Protein AF-A0A9X6JPX1-F1 (afdb_monomer)

Solvent-accessible surface area (backbone atoms only — not comparable to full-atom values): 6863 Å² total; per-residue (Å²): 144,74,78,73,69,67,65,66,74,71,73,67,73,90,76,79,80,81,81,69,87,52,91,77,53,51,39,72,88,44,69,83,50,50,74,68,54,49,52,54,50,49,47,52,43,47,73,71,68,50,55,69,70,59,50,25,34,42,57,63,46,58,64,70,61,49,57,63,57,61,75,50,50,74,67,56,52,51,59,70,72,47,52,72,66,57,53,49,53,52,50,51,54,50,52,52,51,51,51,52,53,52,56,57,70,72,52,82,83,129

Mean predicted aligned error: 13.76 Å

pLDDT: mean 78.87, std 15.59, range [47.25, 93.38]

Organism: Bacillus thuringiensis serovar kumamotoensis (NCBI:txid132267)

Radius of gyration: 27.1 Å; Cα contacts (8 Å, |Δi|>4): 46; chains: 1; bounding box: 45×57×83 Å

Secondary structure (DSSP, 8-state):
--SSHHHHTTS--S--------TTSPPGGGTT--HHHHHHHHHHHHHTT--HHHHHHHHT--HHHHHHHHT--HHHHHHHH--HHHHHHHHHHHHHHHHHHHHHHTS---

Structure (mmCIF, N/CA/C/O backbone):
data_AF-A0A9X6JPX1-F1
#
_entry.id   AF-A0A9X6JPX1-F1
#
loop_
_atom_site.group_PDB
_atom_site.id
_atom_site.type_symbol
_atom_site.label_atom_id
_atom_site.label_alt_id
_atom_site.label_comp_id
_atom_site.label_asym_id
_atom_site.label_entity_id
_atom_site.label_seq_id
_atom_site.pdbx_PDB_ins_code
_atom_site.Cartn_x
_atom_site.Cartn_y
_atom_site.Cartn_z
_atom_site.occupancy
_atom_site.B_iso_or_equiv
_atom_site.auth_seq_id
_atom_site.auth_comp_id
_atom_site.auth_asym_id
_atom_site.auth_atom_id
_atom_site.pdbx_PDB_model_num
ATOM 1 N N . MET A 1 1 ? 8.150 39.294 50.204 1.00 50.47 1 MET A N 1
ATOM 2 C CA . MET A 1 1 ? 8.209 38.159 49.251 1.00 50.47 1 MET A CA 1
ATOM 3 C C . MET A 1 1 ? 7.230 37.049 49.66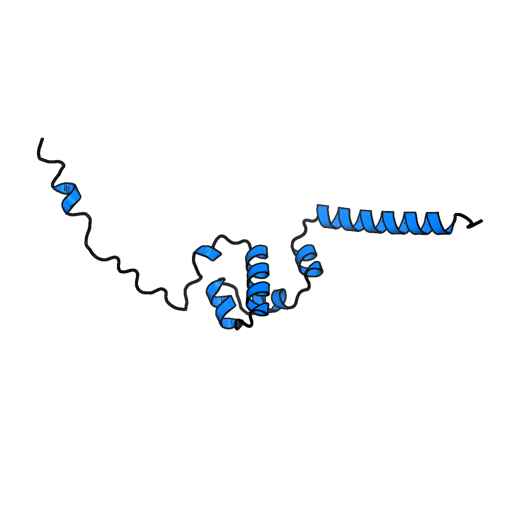5 1.00 50.47 1 MET A C 1
ATOM 5 O O . MET A 1 1 ? 7.665 36.007 50.132 1.00 50.47 1 MET A O 1
ATOM 9 N N . GLY A 1 2 ? 5.911 37.263 49.546 1.00 50.25 2 GLY A N 1
ATOM 10 C CA . GLY A 1 2 ? 4.900 36.300 50.037 1.00 50.25 2 GLY A CA 1
ATOM 11 C C . GLY A 1 2 ? 3.704 36.043 49.113 1.00 50.25 2 GLY A C 1
ATOM 12 O O . GLY A 1 2 ? 2.953 35.106 49.349 1.00 50.25 2 GLY A O 1
ATOM 13 N N . TYR A 1 3 ? 3.540 36.816 48.036 1.00 47.84 3 TYR A N 1
ATOM 14 C CA . TYR A 1 3 ? 2.301 36.809 47.246 1.00 47.84 3 TYR A CA 1
ATOM 15 C C . TYR A 1 3 ? 2.312 35.864 46.033 1.00 47.84 3 TYR A C 1
ATOM 17 O O . TYR A 1 3 ? 1.263 35.582 45.469 1.00 47.84 3 TYR A O 1
ATOM 25 N N . ILE A 1 4 ? 3.472 35.320 45.645 1.00 52.50 4 ILE A N 1
ATOM 26 C CA . ILE A 1 4 ? 3.585 34.476 44.439 1.00 52.50 4 ILE A CA 1
ATOM 27 C C . ILE A 1 4 ? 3.317 32.988 44.748 1.00 52.50 4 ILE A C 1
ATOM 29 O O . ILE A 1 4 ? 2.882 32.239 43.878 1.00 52.50 4 ILE A O 1
ATOM 33 N N . LYS A 1 5 ? 3.497 32.539 46.000 1.00 50.06 5 LYS A N 1
ATOM 34 C CA . LYS A 1 5 ? 3.346 31.113 46.358 1.00 50.06 5 LYS A CA 1
ATOM 35 C C . LYS A 1 5 ? 1.894 30.632 46.485 1.00 50.06 5 LYS A C 1
ATOM 37 O O . LYS A 1 5 ? 1.647 29.451 46.272 1.00 50.06 5 LYS A O 1
ATOM 42 N N . GLN A 1 6 ? 0.932 31.509 46.781 1.00 50.38 6 GLN A N 1
ATOM 43 C CA . GLN A 1 6 ? -0.472 31.103 46.965 1.00 50.38 6 GLN A CA 1
ATOM 44 C C . GLN A 1 6 ? -1.258 30.940 45.655 1.00 50.38 6 GLN A C 1
ATOM 46 O O . GLN A 1 6 ? -2.259 30.227 45.638 1.00 50.38 6 GLN A O 1
ATOM 51 N N . ALA A 1 7 ? -0.808 31.548 44.552 1.00 49.72 7 ALA A N 1
ATOM 52 C CA . ALA A 1 7 ? -1.509 31.461 43.269 1.00 49.72 7 ALA A CA 1
ATOM 53 C C . ALA A 1 7 ? -1.294 30.109 42.562 1.00 49.72 7 ALA A C 1
ATOM 55 O O . ALA A 1 7 ? -2.203 29.600 41.911 1.00 49.72 7 ALA A O 1
ATOM 56 N N . PHE A 1 8 ? -0.128 29.481 42.743 1.00 47.25 8 PHE A N 1
ATOM 57 C CA . PHE A 1 8 ? 0.184 28.200 42.097 1.00 47.25 8 PHE A CA 1
ATOM 58 C C . PHE A 1 8 ? -0.421 26.984 42.805 1.00 47.25 8 PHE A C 1
ATOM 60 O O . PHE A 1 8 ? -0.591 25.938 42.187 1.00 47.25 8 PHE A O 1
ATOM 67 N N . GLN A 1 9 ? -0.811 27.115 44.074 1.00 49.72 9 GLN A N 1
ATOM 68 C CA . GLN A 1 9 ? -1.372 26.003 44.847 1.00 49.72 9 GLN A CA 1
ATOM 69 C C . GLN A 1 9 ? -2.861 25.735 44.560 1.00 49.72 9 GLN A C 1
ATOM 71 O O . GLN A 1 9 ? -3.381 24.707 44.981 1.00 49.72 9 GLN A O 1
ATOM 76 N N . ARG A 1 10 ? -3.549 26.626 43.827 1.00 50.19 10 ARG A N 1
ATOM 77 C CA . ARG A 1 10 ? -4.970 26.474 43.450 1.00 50.19 10 ARG A CA 1
ATOM 78 C C . ARG A 1 10 ? -5.205 26.015 42.005 1.00 50.19 10 ARG A C 1
ATOM 80 O O . ARG A 1 10 ? -6.355 25.812 41.635 1.00 50.19 10 ARG A O 1
ATOM 87 N N . LEU A 1 11 ? -4.153 25.833 41.199 1.00 54.53 11 LEU A N 1
ATOM 88 C CA . LEU A 1 11 ? -4.270 25.513 39.764 1.00 54.53 11 LEU A CA 1
ATOM 89 C C . LEU A 1 11 ? -4.093 24.035 39.399 1.00 54.53 11 LEU A C 1
ATOM 91 O O . LEU A 1 11 ? -4.078 23.704 38.217 1.00 54.53 11 LEU A O 1
ATOM 95 N N . LEU A 1 12 ? -4.020 23.131 40.371 1.00 59.88 12 LEU A N 1
ATOM 96 C CA . LEU A 1 12 ? -4.133 21.703 40.082 1.00 59.88 12 LEU A CA 1
ATOM 97 C C . LEU A 1 12 ? -5.326 21.128 40.838 1.00 59.88 12 LEU A C 1
ATOM 99 O O . LEU A 1 12 ? -5.158 20.562 41.920 1.00 59.88 12 LEU A O 1
ATOM 103 N N . PRO A 1 13 ? -6.544 21.243 40.277 1.00 49.34 13 PRO A N 1
ATOM 104 C CA . PRO A 1 13 ? -7.565 20.286 40.622 1.00 49.34 13 PRO A CA 1
ATOM 105 C C . PRO A 1 13 ? -7.041 18.915 40.188 1.00 49.34 13 PRO A C 1
ATOM 107 O O . PRO A 1 13 ? -6.871 18.627 39.003 1.00 49.34 13 PRO A O 1
ATOM 110 N N . ASN A 1 14 ? -6.780 18.066 41.180 1.00 53.62 14 ASN A N 1
ATOM 111 C CA . ASN A 1 14 ? -7.012 16.634 41.065 1.00 53.62 14 ASN A CA 1
ATOM 112 C C . ASN A 1 14 ? -8.233 16.414 40.168 1.00 53.62 14 ASN A C 1
ATOM 114 O O . ASN A 1 14 ? -9.302 16.881 40.533 1.00 53.62 14 ASN A O 1
ATOM 118 N N . LEU A 1 15 ? -8.047 15.749 39.028 1.00 50.81 15 LEU A N 1
ATOM 119 C CA . LEU A 1 15 ? -9.045 15.122 38.147 1.00 50.81 15 LEU A CA 1
ATOM 120 C C . LEU A 1 15 ? -8.668 15.372 36.689 1.00 50.81 15 LEU A C 1
ATOM 122 O O . LEU A 1 15 ? -9.358 16.057 35.947 1.00 50.81 15 LEU A O 1
ATOM 126 N N . ILE A 1 16 ? -7.631 14.685 36.227 1.00 51.06 16 ILE A N 1
ATOM 127 C CA . ILE A 1 16 ? -7.771 14.076 34.910 1.00 51.06 16 ILE A CA 1
ATOM 128 C C . ILE A 1 16 ? -7.397 12.603 35.045 1.00 51.06 16 ILE A C 1
ATOM 130 O O . ILE A 1 16 ? -6.344 12.148 34.612 1.00 51.06 16 ILE A O 1
ATOM 134 N N . LYS A 1 17 ? -8.290 11.826 35.672 1.00 48.25 17 LYS A N 1
ATOM 135 C CA . LYS A 1 17 ? -8.393 10.411 35.316 1.00 48.25 17 LYS A CA 1
ATOM 136 C C . LYS A 1 17 ? -8.907 10.384 33.876 1.00 48.25 17 LYS A C 1
ATOM 138 O O . LYS A 1 17 ? -10.113 10.368 33.656 1.00 48.25 17 LYS A O 1
ATOM 143 N N . VAL A 1 18 ? -8.004 10.405 32.891 1.00 49.19 18 VAL A N 1
ATOM 144 C CA . VAL A 1 18 ? -8.334 10.035 31.502 1.00 49.19 18 VAL A CA 1
ATOM 145 C C . VAL A 1 18 ? -8.505 8.515 31.459 1.00 49.19 18 VAL A C 1
ATOM 147 O O . VAL A 1 18 ? -7.753 7.789 30.821 1.00 49.19 18 VAL A O 1
ATOM 150 N N . SER A 1 19 ? -9.461 7.990 32.213 1.00 55.34 19 SER A N 1
ATOM 151 C CA . SER A 1 19 ? -9.882 6.606 32.092 1.00 55.34 19 SER A CA 1
ATOM 152 C C . SER A 1 19 ? -11.101 6.599 31.200 1.00 55.34 19 SER A C 1
ATOM 154 O O . SER A 1 19 ? -12.185 6.548 31.741 1.00 55.34 19 SER A O 1
ATOM 156 N N . HIS A 1 20 ? -10.917 6.712 29.884 1.00 52.91 20 HIS A N 1
ATOM 157 C CA . HIS A 1 20 ? -11.803 6.158 28.852 1.00 52.91 20 HIS A CA 1
ATOM 158 C C . HIS A 1 20 ? -11.060 6.234 27.510 1.00 52.91 20 HIS A C 1
ATOM 160 O O . HIS A 1 20 ? -11.368 7.060 26.653 1.00 52.91 20 HIS A O 1
ATOM 166 N N . LEU A 1 21 ? -10.084 5.341 27.304 1.00 52.91 21 LEU A N 1
ATOM 167 C CA . LEU A 1 21 ? -9.747 4.884 25.952 1.00 52.91 21 LEU A CA 1
ATOM 168 C C . LEU A 1 21 ? -10.973 4.118 25.447 1.00 52.91 21 LEU A C 1
ATOM 170 O O . LEU A 1 21 ? -11.057 2.899 25.546 1.00 52.91 21 LEU A O 1
ATOM 174 N N . SER A 1 22 ? -11.992 4.867 25.030 1.00 53.09 22 SER A N 1
ATOM 175 C CA . SER A 1 22 ? -13.178 4.307 24.401 1.00 53.09 22 SER A CA 1
ATOM 176 C C . SER A 1 22 ? -12.721 3.475 23.204 1.00 53.09 22 SER A C 1
ATOM 178 O O . SER A 1 22 ? -11.917 3.933 22.393 1.00 53.09 22 SER A O 1
ATOM 180 N N . GLU A 1 23 ? -13.244 2.260 23.068 1.00 53.78 23 GLU A N 1
ATOM 181 C CA . GLU A 1 23 ? -12.934 1.309 21.986 1.00 53.78 23 GLU A CA 1
ATOM 182 C C . GLU A 1 23 ? -13.242 1.845 20.567 1.00 53.78 23 GLU A C 1
ATOM 184 O O . GLU A 1 23 ? -13.056 1.153 19.566 1.00 53.78 23 GLU A O 1
ATOM 189 N N . SER A 1 24 ? -13.744 3.079 20.477 1.00 54.69 24 SER A N 1
ATOM 190 C CA . SER A 1 24 ? -14.094 3.802 19.260 1.00 54.69 24 SER A CA 1
ATOM 191 C C . SER A 1 24 ? -13.081 4.888 18.874 1.00 54.69 24 SER A C 1
ATOM 193 O O . SER A 1 24 ? -13.253 5.513 17.826 1.00 54.69 24 SER A O 1
ATOM 195 N N . GLN A 1 25 ? -12.059 5.162 19.690 1.00 63.81 25 GLN A N 1
ATOM 196 C CA . GLN A 1 25 ? -11.066 6.183 19.364 1.00 63.81 25 GLN A CA 1
ATOM 197 C C . GLN A 1 25 ? -9.934 5.613 18.512 1.00 63.81 25 GLN A C 1
ATOM 199 O O . GLN A 1 25 ? -9.334 4.586 18.828 1.00 63.81 25 GLN A O 1
ATOM 204 N N . VAL A 1 26 ? -9.628 6.335 17.432 1.00 68.62 26 VAL A N 1
ATOM 205 C CA . VAL A 1 26 ? -8.416 6.125 16.641 1.00 68.62 26 VAL A CA 1
ATOM 206 C C . VAL A 1 26 ? -7.223 6.241 17.575 1.00 68.62 26 VAL A C 1
ATOM 208 O O . VAL A 1 26 ? -7.120 7.208 18.331 1.00 68.62 26 VAL A O 1
ATOM 211 N N . HIS A 1 27 ? -6.323 5.263 17.531 1.00 71.19 27 HIS A N 1
ATOM 212 C CA . HIS A 1 27 ? -5.174 5.275 18.420 1.00 71.19 27 HIS A CA 1
ATOM 213 C C . HIS A 1 27 ? -4.292 6.490 18.073 1.00 71.19 27 HIS A C 1
ATOM 215 O O . HIS A 1 27 ? -3.853 6.606 16.922 1.00 71.19 27 HIS A O 1
ATOM 221 N N . PRO A 1 28 ? -3.996 7.393 19.027 1.00 74.69 28 PRO A N 1
ATOM 222 C CA . PRO A 1 28 ? -3.361 8.682 18.735 1.00 74.69 28 PRO A CA 1
ATOM 223 C C . PRO A 1 28 ? -1.982 8.528 18.077 1.00 74.69 28 PRO A C 1
ATOM 225 O O . PRO A 1 28 ? -1.609 9.327 17.222 1.00 74.69 28 PRO A O 1
ATOM 228 N N . ALA A 1 29 ? -1.259 7.441 18.375 1.00 78.25 29 ALA A N 1
ATOM 229 C CA . ALA A 1 29 ? 0.025 7.144 17.728 1.00 78.25 29 ALA A CA 1
ATOM 230 C C . ALA A 1 29 ? -0.076 6.932 16.203 1.00 78.25 29 ALA A C 1
ATOM 232 O O . ALA A 1 29 ? 0.907 7.121 15.493 1.00 78.25 29 ALA A O 1
ATOM 233 N N . TYR A 1 30 ? -1.248 6.550 15.685 1.00 81.50 30 TYR A N 1
ATOM 234 C CA . TYR A 1 30 ? -1.458 6.312 14.255 1.00 81.50 30 TYR A CA 1
ATOM 235 C C . TYR A 1 30 ? -2.075 7.510 13.530 1.00 81.50 30 TYR A C 1
ATOM 237 O O . TYR A 1 30 ? -2.276 7.453 12.317 1.00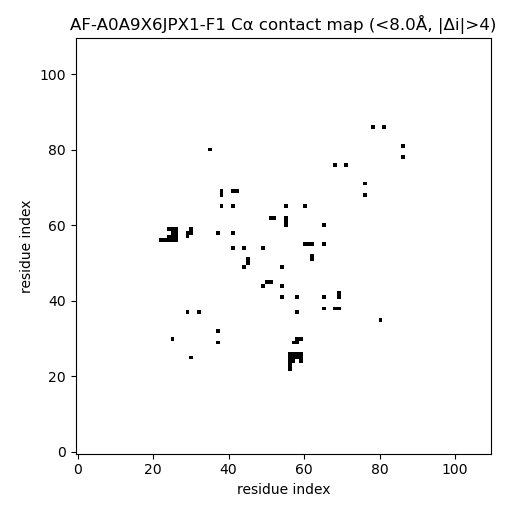 81.50 30 TYR A O 1
ATOM 245 N N . GLN A 1 31 ? -2.367 8.606 14.232 1.00 79.25 31 GLN A N 1
ATOM 246 C CA . GLN A 1 31 ? -2.983 9.789 13.634 1.00 79.25 31 GLN A CA 1
ATOM 247 C C . GLN A 1 31 ? -2.049 10.492 12.638 1.00 79.25 31 GLN A C 1
ATOM 249 O O . GLN A 1 31 ? -2.512 10.959 11.601 1.00 79.25 31 GLN A O 1
ATOM 254 N N . PHE A 1 32 ? -0.744 10.497 12.919 1.00 83.50 32 PHE A N 1
ATOM 255 C CA . PHE A 1 32 ? 0.282 11.140 12.090 1.00 83.50 32 PHE A CA 1
ATOM 256 C C . PHE A 1 32 ? 0.820 10.255 10.962 1.00 83.50 32 PHE A C 1
ATOM 258 O O . PHE A 1 32 ? 1.627 10.714 10.158 1.00 83.50 32 PHE A O 1
ATOM 265 N N . LEU A 1 33 ? 0.388 8.993 10.892 1.00 87.81 33 LEU A N 1
ATOM 266 C CA . LEU A 1 33 ? 0.836 8.089 9.841 1.00 87.81 33 LEU A CA 1
ATOM 267 C C . LEU A 1 33 ? 0.235 8.479 8.493 1.00 87.81 33 LEU A C 1
ATOM 269 O O . LEU A 1 33 ? -0.971 8.715 8.360 1.00 87.81 33 LEU A O 1
ATOM 273 N N . THR A 1 34 ? 1.077 8.447 7.469 1.00 88.69 34 THR A N 1
ATOM 274 C CA . THR A 1 34 ? 0.651 8.548 6.077 1.00 88.69 34 THR A CA 1
ATOM 275 C C . THR A 1 34 ? -0.245 7.368 5.700 1.00 88.69 34 THR A C 1
ATOM 277 O O . THR A 1 34 ? -0.197 6.289 6.298 1.00 88.69 34 THR A O 1
ATOM 280 N N . LEU A 1 35 ? -1.054 7.535 4.650 1.00 87.50 35 LEU A N 1
ATOM 281 C CA . LEU A 1 35 ? -1.911 6.457 4.149 1.00 87.50 35 LEU A CA 1
ATOM 282 C C . LEU A 1 35 ? -1.105 5.185 3.823 1.00 87.50 35 LEU A C 1
ATOM 284 O O . LEU A 1 35 ? -1.544 4.079 4.133 1.00 87.50 35 LEU A O 1
ATOM 288 N N . GLN A 1 36 ? 0.087 5.346 3.242 1.00 87.88 36 GLN A N 1
ATOM 289 C CA . GLN A 1 36 ? 0.983 4.238 2.917 1.00 87.88 36 GLN A CA 1
ATOM 290 C C . GLN A 1 36 ? 1.435 3.482 4.173 1.00 87.88 36 GLN A C 1
ATOM 292 O O . GLN A 1 36 ? 1.413 2.250 4.189 1.00 87.88 36 GLN A O 1
ATOM 297 N N . GLU A 1 37 ? 1.817 4.200 5.228 1.00 88.81 37 GLU A N 1
ATOM 298 C CA . GLU A 1 37 ? 2.232 3.599 6.499 1.00 88.81 37 GLU A CA 1
ATOM 299 C C . GLU A 1 37 ? 1.072 2.888 7.190 1.00 88.81 37 GLU A C 1
ATOM 301 O O . GLU A 1 37 ? 1.239 1.755 7.642 1.00 88.81 37 GLU A O 1
ATOM 306 N N . LYS A 1 38 ? -0.121 3.495 7.200 1.00 91.19 38 LYS A N 1
ATOM 307 C CA . LYS A 1 38 ? -1.327 2.863 7.750 1.00 91.19 38 LYS A CA 1
ATOM 308 C C . LYS A 1 38 ? -1.654 1.555 7.033 1.00 91.19 38 LYS A C 1
ATOM 310 O O . LYS A 1 38 ? -1.907 0.547 7.686 1.00 91.19 38 LYS A O 1
ATOM 315 N N . ILE A 1 39 ? -1.586 1.533 5.701 1.00 91.31 39 ILE A N 1
ATOM 316 C CA . ILE A 1 39 ? -1.812 0.313 4.910 1.00 91.31 39 ILE A CA 1
ATOM 317 C C . ILE A 1 39 ? -0.749 -0.747 5.214 1.00 91.31 39 ILE A C 1
ATOM 319 O O . ILE A 1 39 ? -1.085 -1.917 5.395 1.00 91.31 39 ILE A O 1
ATOM 323 N N . ALA A 1 40 ? 0.525 -0.357 5.299 1.00 89.88 40 ALA A N 1
ATOM 324 C CA . ALA A 1 40 ? 1.604 -1.285 5.617 1.00 89.88 40 ALA A CA 1
ATOM 325 C C . ALA A 1 40 ? 1.432 -1.901 7.016 1.00 89.88 40 ALA A C 1
ATOM 327 O O . ALA A 1 40 ? 1.646 -3.104 7.191 1.00 89.88 40 ALA A O 1
ATOM 328 N N . LEU A 1 41 ? 1.009 -1.100 7.997 1.00 91.00 41 LEU A N 1
ATOM 329 C CA . LEU A 1 41 ? 0.716 -1.566 9.350 1.00 91.00 41 LEU A CA 1
ATOM 330 C C . LEU A 1 41 ? -0.493 -2.508 9.357 1.00 91.00 41 LEU A C 1
ATOM 332 O O . LEU A 1 41 ? -0.424 -3.593 9.926 1.00 91.00 41 LEU A O 1
ATOM 336 N N . ALA A 1 42 ? -1.554 -2.157 8.631 1.00 91.12 42 ALA A N 1
ATOM 337 C CA . ALA A 1 42 ? -2.737 -2.996 8.505 1.00 91.12 42 ALA A CA 1
ATOM 338 C C . ALA A 1 42 ? -2.443 -4.364 7.869 1.00 91.12 42 ALA A C 1
ATOM 340 O O . ALA A 1 42 ? -2.985 -5.382 8.299 1.00 91.12 42 ALA A O 1
ATOM 341 N N . GLN A 1 43 ? -1.564 -4.415 6.863 1.00 91.19 43 GLN A N 1
ATOM 342 C CA . GLN A 1 43 ? -1.127 -5.678 6.268 1.00 91.19 43 GLN A CA 1
ATOM 343 C C . GLN A 1 43 ? -0.324 -6.538 7.250 1.00 91.19 43 GLN A C 1
ATOM 345 O O . GLN A 1 43 ? -0.451 -7.761 7.215 1.00 91.19 43 GLN A O 1
ATOM 350 N N . LYS A 1 44 ? 0.489 -5.928 8.124 1.00 91.19 44 LYS A N 1
ATOM 351 C CA . LYS A 1 44 ? 1.186 -6.651 9.201 1.00 91.19 44 LYS A CA 1
ATOM 352 C C . LYS A 1 44 ? 0.191 -7.209 10.218 1.00 91.19 44 LYS A C 1
ATOM 354 O O . LYS A 1 44 ? 0.184 -8.411 10.443 1.00 91.19 44 LYS A O 1
ATOM 359 N N . MET A 1 45 ? -0.723 -6.374 10.708 1.00 91.31 45 MET A N 1
ATOM 360 C CA . MET A 1 45 ? -1.775 -6.777 11.649 1.00 91.31 45 MET A CA 1
ATOM 361 C C . MET A 1 45 ? -2.657 -7.903 11.098 1.00 91.31 45 MET A C 1
ATOM 363 O O . MET A 1 45 ? -3.014 -8.833 11.814 1.00 91.31 4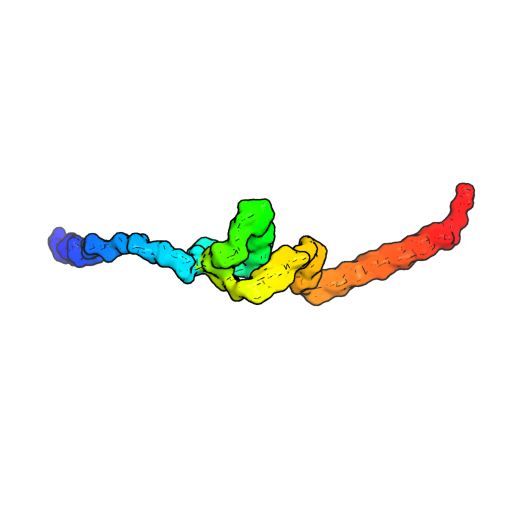5 MET A O 1
ATOM 367 N N . LYS A 1 46 ? -2.969 -7.877 9.796 1.00 89.94 46 LYS A N 1
ATOM 368 C CA . LYS A 1 46 ? -3.721 -8.967 9.169 1.00 89.94 46 LYS A CA 1
ATOM 369 C C . LYS A 1 46 ? -2.933 -10.279 9.097 1.00 89.94 46 LYS A C 1
ATOM 371 O O . LYS A 1 46 ? -3.539 -11.339 9.209 1.00 89.94 46 LYS A O 1
ATOM 376 N N . LYS A 1 47 ? -1.606 -10.235 8.935 1.00 90.25 47 LYS A N 1
ATOM 377 C CA . LYS A 1 47 ? -0.755 -11.439 9.016 1.00 90.25 47 LYS A CA 1
ATOM 378 C C . LYS A 1 47 ? -0.700 -12.018 10.430 1.00 90.25 47 LYS A C 1
ATOM 380 O O . LYS A 1 47 ? -0.519 -13.218 10.574 1.00 90.25 47 LYS A O 1
ATOM 385 N N . GLU A 1 48 ? -0.900 -11.181 11.441 1.00 91.94 48 GLU A N 1
ATOM 386 C CA . GLU A 1 48 ? -1.040 -11.571 12.850 1.00 91.94 48 GLU A CA 1
ATOM 387 C C . GLU A 1 48 ? -2.470 -12.038 13.197 1.00 91.94 48 GLU A C 1
ATOM 389 O O . GLU A 1 48 ? -2.799 -12.215 14.365 1.00 91.94 48 GLU A O 1
ATOM 394 N N . ASN A 1 49 ? -3.329 -12.260 12.192 1.00 91.31 49 ASN A N 1
ATOM 395 C CA . ASN A 1 49 ? -4.723 -12.695 12.333 1.00 91.31 49 ASN A CA 1
ATOM 396 C C . ASN A 1 49 ? -5.633 -11.727 13.113 1.00 91.31 49 ASN A C 1
ATOM 398 O O . ASN A 1 49 ? -6.683 -12.127 13.617 1.00 91.31 49 ASN A O 1
ATOM 402 N N . ILE A 1 50 ? -5.287 -10.438 13.172 1.00 90.06 50 ILE A N 1
ATOM 403 C CA . ILE A 1 50 ? -6.146 -9.423 13.790 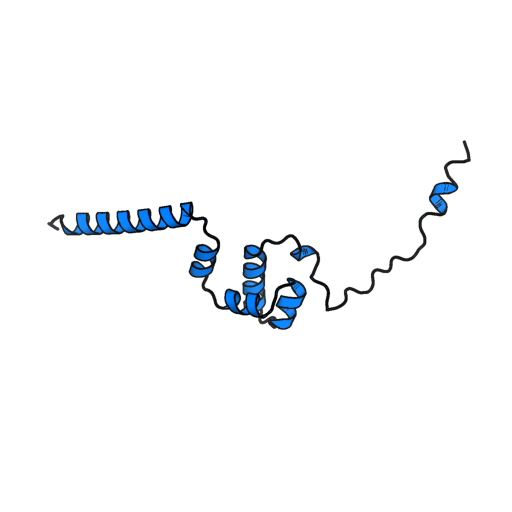1.00 90.06 50 ILE A CA 1
ATOM 404 C C . ILE A 1 50 ? -7.370 -9.172 12.885 1.00 90.06 50 ILE A C 1
ATOM 406 O O . ILE A 1 50 ? -7.220 -8.995 11.668 1.00 90.06 50 ILE A O 1
ATOM 410 N N . PRO A 1 51 ? -8.597 -9.127 13.440 1.00 90.88 51 PRO A N 1
ATOM 411 C CA . PRO A 1 51 ? -9.801 -8.895 12.652 1.00 90.88 51 PRO A CA 1
ATOM 412 C C . PRO A 1 51 ? -9.822 -7.492 12.032 1.00 90.88 51 PRO A C 1
ATOM 414 O O . PRO A 1 51 ? -9.421 -6.500 12.641 1.00 90.88 51 PRO A O 1
ATOM 417 N N . ILE A 1 52 ? -10.357 -7.407 10.809 1.00 87.81 52 ILE A N 1
ATOM 418 C CA . ILE A 1 52 ? -10.404 -6.173 10.002 1.00 87.81 52 ILE A CA 1
ATOM 419 C C . ILE A 1 52 ? -11.111 -5.038 10.756 1.00 87.81 52 ILE A C 1
ATOM 421 O O . ILE A 1 52 ? -10.659 -3.899 10.693 1.00 87.81 52 ILE A O 1
ATOM 425 N N . SER A 1 53 ? -12.174 -5.349 11.505 1.00 89.44 53 SER A N 1
ATOM 426 C CA . SER A 1 53 ? -12.928 -4.383 12.313 1.00 89.44 53 SER A CA 1
ATOM 427 C C . SER A 1 53 ? -12.065 -3.693 13.376 1.00 89.44 53 SER A C 1
ATOM 429 O O . SER A 1 53 ? -12.162 -2.478 13.562 1.00 89.44 53 SER A O 1
ATOM 431 N N . THR A 1 54 ? -11.184 -4.439 14.043 1.00 89.12 54 THR A N 1
ATOM 432 C CA . THR A 1 54 ? -10.252 -3.896 15.039 1.00 89.12 54 THR A CA 1
ATOM 433 C C . THR A 1 54 ? -9.191 -3.028 14.375 1.00 89.12 54 THR A C 1
ATOM 435 O O . THR A 1 54 ? -8.937 -1.916 14.833 1.00 89.12 54 THR A O 1
ATOM 438 N N . ILE A 1 55 ? -8.644 -3.478 13.242 1.00 90.06 55 ILE A N 1
ATOM 439 C CA . ILE A 1 55 ? -7.649 -2.720 12.472 1.00 90.06 55 ILE A CA 1
ATOM 440 C C . ILE A 1 55 ? -8.225 -1.371 12.016 1.00 90.06 55 ILE A C 1
ATOM 442 O O . ILE A 1 55 ? -7.569 -0.338 12.153 1.00 90.06 55 ILE A O 1
ATOM 446 N N . THR A 1 56 ? -9.466 -1.346 11.516 1.00 89.56 56 THR A N 1
ATOM 447 C CA . THR A 1 56 ? -10.109 -0.095 11.083 1.00 89.56 56 THR A CA 1
ATOM 448 C C . THR A 1 56 ? -10.314 0.897 12.211 1.00 89.56 56 THR A C 1
ATOM 450 O O . THR A 1 56 ? -10.091 2.091 12.010 1.00 89.56 56 THR A O 1
ATOM 453 N N . LYS A 1 57 ? -10.683 0.410 13.401 1.00 86.75 57 LYS A N 1
ATOM 454 C CA . LYS A 1 57 ? -10.850 1.248 14.591 1.00 86.75 57 LYS A CA 1
ATOM 455 C C . LYS A 1 57 ? -9.512 1.823 15.047 1.00 86.75 57 LYS A C 1
ATOM 457 O O . LYS A 1 57 ? -9.404 3.028 15.239 1.00 86.75 57 LYS A O 1
ATOM 462 N N . GLN A 1 58 ? -8.475 0.988 15.132 1.00 86.94 58 GLN A N 1
ATOM 463 C CA . GLN A 1 58 ? -7.142 1.411 15.570 1.00 86.94 58 GLN A CA 1
ATOM 464 C C . GLN A 1 58 ? -6.518 2.445 14.626 1.00 86.94 58 GLN A C 1
ATOM 466 O O . GLN A 1 58 ? -5.997 3.457 15.090 1.00 86.94 58 GLN A O 1
ATOM 471 N N . LEU A 1 59 ? -6.591 2.219 13.310 1.00 87.00 59 LEU A N 1
ATOM 472 C CA . LEU A 1 59 ? -5.959 3.081 12.304 1.00 87.00 59 LEU A CA 1
ATOM 473 C C . LEU A 1 59 ? -6.815 4.283 11.877 1.00 87.00 59 LEU A C 1
ATOM 475 O O . LEU A 1 59 ? -6.307 5.186 11.197 1.00 87.00 59 LEU A O 1
ATOM 479 N N . GLY A 1 60 ? -8.101 4.293 12.242 1.00 86.38 60 GLY A N 1
ATOM 480 C CA . GLY A 1 60 ? -9.055 5.307 11.798 1.00 86.38 60 GLY A CA 1
ATOM 481 C C . GLY A 1 60 ? -9.238 5.294 10.287 1.00 86.38 60 GLY A C 1
ATOM 482 O O . GLY A 1 60 ? -9.136 6.334 9.640 1.00 86.38 60 GLY A O 1
ATOM 483 N N . MET A 1 61 ? -9.414 4.104 9.713 1.00 86.62 61 MET A N 1
ATOM 484 C CA . MET A 1 61 ? -9.583 3.912 8.273 1.00 86.62 61 MET A CA 1
ATOM 485 C C . MET A 1 61 ? -10.968 3.356 7.963 1.00 86.62 61 MET A C 1
ATOM 487 O O . MET A 1 61 ? -11.469 2.492 8.678 1.00 86.62 61 MET A O 1
ATOM 491 N N . ASP A 1 62 ? -11.548 3.798 6.850 1.00 89.38 62 ASP A N 1
ATOM 492 C CA . ASP A 1 62 ? -12.771 3.203 6.316 1.00 89.38 62 ASP A CA 1
ATOM 493 C C . ASP A 1 62 ? -12.537 1.730 5.926 1.00 89.38 62 ASP A C 1
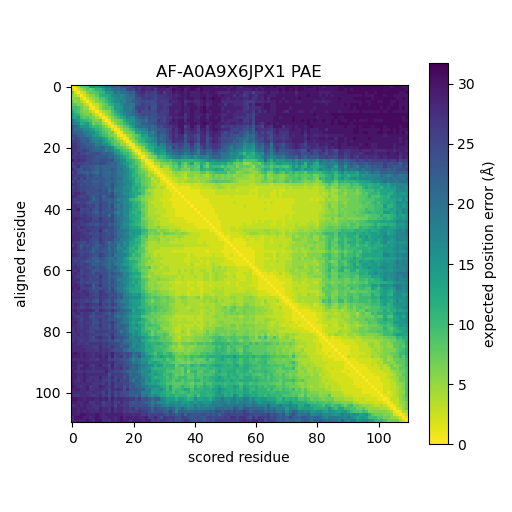ATOM 495 O O . ASP A 1 62 ? -11.533 1.385 5.294 1.00 89.38 62 ASP A O 1
ATOM 499 N N . ILE A 1 63 ? -13.491 0.864 6.280 1.00 88.69 63 ILE A N 1
ATOM 500 C CA . ILE A 1 63 ? -13.482 -0.575 5.989 1.00 88.69 63 ILE A CA 1
ATOM 501 C C . ILE A 1 63 ? -13.309 -0.837 4.497 1.00 88.69 63 ILE A C 1
ATOM 503 O O . ILE A 1 63 ? -12.508 -1.699 4.133 1.00 88.69 63 ILE A O 1
ATOM 507 N N . ARG A 1 64 ? -14.004 -0.093 3.627 1.00 89.88 64 ARG A N 1
ATOM 508 C CA . ARG A 1 64 ? -13.919 -0.319 2.172 1.00 89.88 64 ARG A CA 1
ATOM 509 C C . ARG A 1 64 ? -12.522 -0.002 1.658 1.00 89.88 64 ARG A C 1
ATOM 511 O O . ARG A 1 64 ? -11.928 -0.774 0.904 1.00 89.8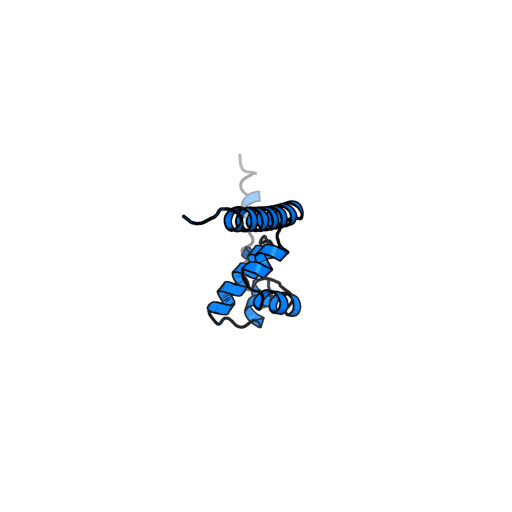8 64 ARG A O 1
ATOM 518 N N . THR A 1 65 ? -11.983 1.123 2.119 1.00 88.06 65 THR A N 1
ATOM 519 C CA . THR A 1 65 ? -10.617 1.557 1.824 1.00 88.06 65 THR A CA 1
ATOM 520 C C . THR A 1 65 ? -9.611 0.509 2.295 1.00 88.06 65 THR A C 1
ATOM 522 O O . THR A 1 65 ? -8.750 0.082 1.527 1.00 88.06 65 THR A O 1
ATOM 525 N N . LEU A 1 66 ? -9.754 0.025 3.528 1.00 89.50 66 LEU A N 1
ATOM 526 C CA . LEU A 1 66 ? -8.853 -0.970 4.082 1.00 89.50 66 LEU A CA 1
ATOM 527 C C . LEU A 1 66 ? -8.912 -2.300 3.313 1.00 89.50 66 LEU A C 1
ATOM 529 O O . LEU A 1 66 ? -7.866 -2.851 2.971 1.00 89.50 66 LEU A O 1
ATOM 533 N N . GLN A 1 67 ? -10.111 -2.795 3.000 1.00 89.38 67 GLN A N 1
ATOM 534 C CA . GLN A 1 67 ? -10.305 -4.022 2.224 1.00 89.38 67 GLN A CA 1
ATOM 535 C C . GLN A 1 67 ? -9.651 -3.935 0.843 1.00 89.38 67 GLN A C 1
ATOM 537 O O . GLN A 1 67 ? -8.970 -4.876 0.439 1.00 89.38 67 GLN A O 1
ATOM 542 N N . LYS A 1 68 ? -9.789 -2.791 0.162 1.00 89.31 68 LYS A N 1
ATOM 543 C CA . LYS A 1 68 ? -9.183 -2.548 -1.152 1.00 89.31 68 LYS A CA 1
ATOM 544 C C . LYS A 1 68 ? -7.660 -2.672 -1.132 1.00 89.31 68 LYS A C 1
ATOM 546 O O . LYS A 1 68 ? -7.094 -3.211 -2.074 1.00 89.31 68 LYS A O 1
ATOM 551 N N . TYR A 1 69 ? -6.994 -2.154 -0.099 1.00 87.38 69 TYR A N 1
ATOM 552 C CA . TYR A 1 69 ? -5.527 -2.146 -0.029 1.00 87.38 69 TYR A CA 1
ATOM 553 C C . TYR A 1 69 ? -4.937 -3.407 0.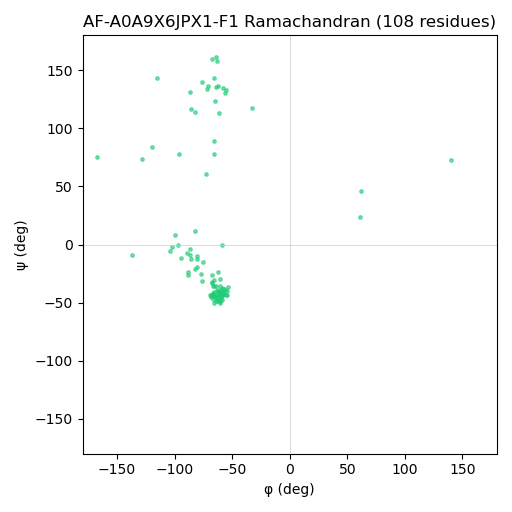610 1.00 87.38 69 TYR A C 1
ATOM 555 O O . TYR A 1 69 ? -3.810 -3.785 0.295 1.00 87.38 69 TYR A O 1
ATOM 563 N N . ILE A 1 70 ? -5.688 -4.084 1.482 1.00 86.56 70 ILE A N 1
ATOM 564 C CA . ILE A 1 70 ? -5.249 -5.324 2.135 1.00 86.56 70 ILE A CA 1
ATOM 565 C C . ILE A 1 70 ? -4.960 -6.435 1.124 1.00 86.56 70 ILE A C 1
ATOM 567 O O . ILE A 1 70 ? -4.036 -7.215 1.338 1.00 86.56 70 ILE A O 1
ATOM 571 N N . THR A 1 71 ? -5.732 -6.508 0.040 1.00 86.62 71 THR A N 1
ATOM 572 C CA . THR A 1 71 ? -5.594 -7.547 -0.989 1.00 86.62 71 THR A CA 1
ATOM 573 C C . THR A 1 71 ? -4.471 -7.268 -1.981 1.00 86.62 71 THR A C 1
ATOM 575 O O . THR A 1 71 ? -4.114 -8.154 -2.751 1.00 86.62 71 THR A O 1
ATOM 578 N N . LEU A 1 72 ? -3.914 -6.054 -1.987 1.00 88.75 72 LEU A N 1
ATOM 579 C CA . LEU A 1 72 ? -2.891 -5.674 -2.951 1.00 88.75 72 LEU A CA 1
ATOM 580 C C . LEU A 1 72 ? -1.533 -6.272 -2.605 1.00 88.75 72 LEU A C 1
ATOM 582 O O . LEU A 1 72 ? -1.072 -6.267 -1.459 1.00 88.75 72 LEU A O 1
ATOM 586 N N . SER A 1 73 ? -0.842 -6.715 -3.646 1.00 87.75 73 SER A N 1
ATOM 587 C CA . SER A 1 73 ? 0.540 -7.151 -3.560 1.00 87.75 73 SER A CA 1
ATOM 588 C C . SER A 1 73 ? 1.480 -5.980 -3.257 1.00 87.75 73 SER A C 1
ATOM 590 O O . SER A 1 73 ? 1.208 -4.812 -3.551 1.00 87.75 73 SER A O 1
ATOM 592 N N . LYS A 1 74 ? 2.673 -6.301 -2.740 1.00 84.94 74 LYS A N 1
ATOM 593 C CA . LYS A 1 74 ? 3.729 -5.307 -2.485 1.00 84.94 74 LYS A CA 1
ATOM 594 C C . LYS A 1 74 ? 4.059 -4.477 -3.734 1.00 84.94 74 LYS A C 1
ATOM 596 O O . LYS A 1 74 ? 4.317 -3.286 -3.618 1.00 84.94 74 LYS A O 1
ATOM 601 N N . ARG A 1 75 ? 4.023 -5.089 -4.927 1.00 85.12 75 ARG A N 1
ATOM 602 C CA . ARG A 1 75 ? 4.291 -4.397 -6.201 1.00 85.12 75 ARG A CA 1
ATOM 603 C C . ARG A 1 75 ? 3.198 -3.393 -6.552 1.00 85.12 75 ARG A C 1
ATOM 605 O O . ARG A 1 75 ? 3.522 -2.286 -6.968 1.00 85.12 75 ARG A O 1
ATOM 612 N N . GLU A 1 76 ? 1.934 -3.768 -6.383 1.00 87.12 76 GLU A N 1
ATOM 613 C CA . GLU A 1 76 ? 0.792 -2.891 -6.667 1.00 87.12 76 GLU A CA 1
ATOM 614 C C . GLU A 1 76 ? 0.748 -1.707 -5.706 1.00 87.12 76 GLU A C 1
ATOM 616 O O . GLU A 1 76 ? 0.561 -0.575 -6.146 1.00 87.12 76 GLU A O 1
ATOM 621 N N . LEU A 1 77 ? 1.011 -1.943 -4.416 1.00 87.19 77 LEU A N 1
ATOM 622 C CA . LEU A 1 77 ? 1.126 -0.865 -3.436 1.00 87.19 77 LEU A CA 1
ATOM 623 C C . LEU A 1 77 ? 2.263 0.094 -3.782 1.00 87.19 77 LEU A C 1
ATOM 625 O O . LEU A 1 77 ? 2.040 1.300 -3.833 1.00 87.19 77 LEU A O 1
ATOM 629 N N . SER A 1 78 ? 3.459 -0.419 -4.088 1.00 86.31 78 SER A N 1
ATOM 630 C CA . SER A 1 78 ? 4.566 0.439 -4.523 1.00 86.31 78 SER A CA 1
ATOM 631 C C . SER A 1 78 ? 4.187 1.267 -5.753 1.00 86.31 78 SER A C 1
ATOM 633 O O . SER A 1 78 ? 4.454 2.460 -5.788 1.00 86.31 78 SER A O 1
ATOM 635 N N . LEU A 1 79 ? 3.509 0.673 -6.737 1.00 88.00 79 LEU A N 1
ATOM 636 C CA . LEU A 1 79 ? 3.098 1.379 -7.951 1.00 88.00 79 LEU A CA 1
ATOM 637 C C . LEU A 1 79 ? 2.034 2.462 -7.694 1.00 88.00 79 LEU A C 1
ATOM 639 O O . LEU A 1 79 ? 2.016 3.480 -8.389 1.00 88.00 79 LEU A O 1
ATOM 643 N N . LEU A 1 80 ? 1.153 2.264 -6.712 1.00 87.62 80 LEU A N 1
ATOM 644 C CA . LEU A 1 80 ? 0.148 3.255 -6.325 1.00 87.62 80 LEU A CA 1
ATOM 645 C C . LEU A 1 80 ? 0.782 4.500 -5.703 1.00 87.62 80 LEU A C 1
ATOM 647 O O . LEU A 1 80 ? 0.395 5.606 -6.074 1.00 87.62 80 LEU A O 1
ATOM 651 N N . PHE A 1 81 ? 1.770 4.315 -4.825 1.00 87.06 81 PHE A N 1
ATOM 652 C CA . PHE A 1 81 ? 2.441 5.414 -4.120 1.00 87.06 81 PHE A CA 1
ATOM 653 C C . PHE A 1 81 ? 3.614 6.033 -4.890 1.00 87.06 81 PHE A C 1
ATOM 655 O O . PHE A 1 81 ? 4.110 7.082 -4.496 1.00 87.06 81 PHE A O 1
ATOM 662 N N . MET A 1 82 ? 4.032 5.436 -6.010 1.00 89.94 82 MET A N 1
ATOM 663 C CA . MET A 1 82 ? 5.048 6.026 -6.882 1.00 89.94 82 MET A CA 1
ATOM 664 C C . MET A 1 82 ? 4.578 7.343 -7.506 1.00 89.94 82 MET A C 1
ATOM 666 O O . MET A 1 82 ? 3.496 7.440 -8.104 1.00 89.94 82 MET A O 1
ATOM 670 N N . THR A 1 83 ? 5.478 8.317 -7.481 1.00 88.81 83 THR A N 1
ATOM 671 C CA . THR A 1 83 ? 5.385 9.573 -8.221 1.00 88.81 83 THR A CA 1
ATOM 672 C C . THR A 1 83 ? 5.414 9.335 -9.737 1.00 88.81 83 THR A C 1
ATOM 674 O O . THR A 1 83 ? 5.823 8.283 -10.245 1.00 88.81 83 THR A O 1
ATOM 677 N N . GLN A 1 84 ? 4.958 10.322 -10.514 1.00 87.44 84 GLN A N 1
ATOM 678 C CA . GLN A 1 84 ? 4.911 10.200 -11.974 1.00 87.44 84 GLN A CA 1
ATOM 679 C C . GLN A 1 84 ? 6.312 10.059 -12.595 1.00 87.44 84 GLN A C 1
ATOM 681 O O . GLN A 1 84 ? 6.480 9.311 -13.562 1.00 87.44 84 GLN A O 1
ATOM 686 N N . SER A 1 85 ? 7.315 10.733 -12.029 1.00 86.88 85 SER A N 1
ATOM 687 C CA . SER A 1 85 ? 8.718 10.632 -12.445 1.00 86.88 85 SER A CA 1
ATOM 688 C C . SER A 1 85 ? 9.268 9.223 -12.218 1.00 86.88 85 SER A C 1
ATOM 690 O O . SER A 1 85 ? 9.851 8.639 -13.130 1.00 86.88 85 SER A O 1
ATOM 692 N N . GLU A 1 86 ? 8.998 8.619 -11.060 1.00 87.81 86 GLU A N 1
ATOM 693 C CA . GLU A 1 86 ? 9.397 7.240 -10.763 1.00 87.81 86 GLU A CA 1
ATOM 694 C C . GLU A 1 86 ? 8.746 6.235 -11.723 1.00 87.81 86 GLU A C 1
ATOM 696 O O . GLU A 1 86 ? 9.412 5.322 -12.224 1.00 87.81 86 GLU A O 1
ATOM 701 N N . LYS A 1 87 ? 7.460 6.427 -12.050 1.00 88.88 87 LYS A N 1
ATOM 702 C CA . LYS A 1 87 ? 6.749 5.603 -13.044 1.00 88.88 87 LYS A CA 1
ATOM 703 C C . LYS A 1 87 ? 7.388 5.708 -14.430 1.00 88.88 87 LYS A C 1
ATOM 705 O O . LYS A 1 87 ? 7.544 4.684 -15.102 1.00 88.88 87 LYS A O 1
ATOM 710 N N . ARG A 1 88 ? 7.773 6.915 -14.864 1.00 86.81 88 ARG A N 1
ATOM 711 C CA . ARG A 1 88 ? 8.489 7.128 -16.137 1.00 86.81 88 ARG A CA 1
ATOM 712 C C . ARG A 1 88 ? 9.854 6.442 -16.123 1.00 86.81 88 ARG A C 1
ATOM 714 O O . ARG A 1 88 ? 10.124 5.636 -17.011 1.00 86.81 88 ARG A O 1
ATOM 721 N N . GLY A 1 89 ? 10.640 6.634 -15.064 1.00 89.25 89 GLY A N 1
ATOM 722 C CA . GLY A 1 89 ? 11.945 5.986 -14.911 1.00 89.25 89 GLY A CA 1
ATOM 723 C C . GLY A 1 89 ? 11.868 4.452 -14.935 1.00 89.25 89 GLY A C 1
ATOM 724 O O . GLY A 1 89 ? 12.721 3.789 -15.529 1.00 89.25 89 GLY A O 1
ATOM 725 N N . LEU A 1 90 ? 10.822 3.852 -14.352 1.00 88.56 90 LEU A N 1
ATOM 726 C CA . LEU A 1 90 ? 10.594 2.402 -14.421 1.00 88.56 90 LEU A CA 1
ATOM 727 C C . LEU A 1 90 ? 10.291 1.927 -15.856 1.00 8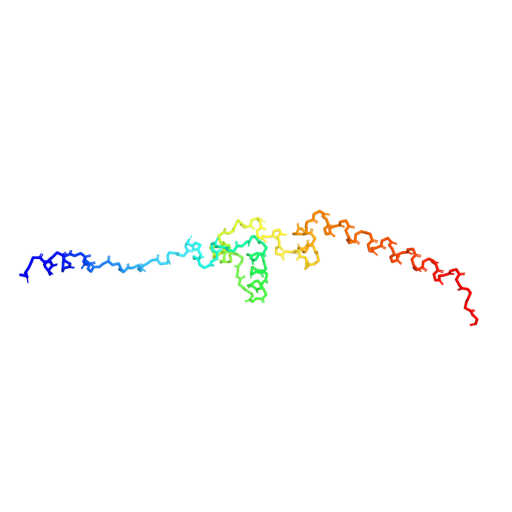8.56 90 LEU A C 1
ATOM 729 O O . LEU A 1 90 ? 10.800 0.883 -16.287 1.00 88.56 90 LEU A O 1
ATOM 733 N N . ARG A 1 91 ? 9.491 2.688 -16.616 1.00 87.75 91 ARG A N 1
ATOM 734 C CA . ARG A 1 91 ? 9.187 2.390 -18.027 1.00 87.75 91 ARG A CA 1
ATOM 735 C C . ARG A 1 91 ? 10.442 2.463 -18.887 1.00 87.75 91 ARG A C 1
ATOM 737 O O . ARG A 1 91 ? 10.726 1.507 -19.604 1.00 87.75 91 ARG A O 1
ATOM 744 N N . GLU A 1 92 ? 11.228 3.524 -18.757 1.00 91.12 92 GLU A N 1
ATOM 745 C CA . GLU A 1 92 ? 12.484 3.701 -19.495 1.00 91.12 92 GLU A CA 1
ATOM 746 C C . GLU A 1 92 ? 13.478 2.574 -19.211 1.00 91.12 92 GLU A C 1
ATOM 748 O O . GLU A 1 92 ? 14.008 1.964 -20.140 1.00 91.12 92 GLU A O 1
ATOM 753 N N . LYS A 1 93 ? 13.661 2.202 -17.935 1.00 91.38 93 LYS A N 1
ATOM 754 C CA . LYS A 1 93 ? 14.482 1.040 -17.550 1.00 91.38 93 LYS A CA 1
ATOM 755 C C . LYS A 1 93 ? 14.000 -0.244 -18.224 1.00 91.38 93 LYS A C 1
ATOM 757 O O . LYS A 1 93 ? 14.814 -1.061 -18.655 1.00 91.38 93 LYS A O 1
ATOM 762 N N . THR A 1 94 ? 12.686 -0.428 -18.328 1.00 91.88 94 THR A N 1
ATOM 763 C CA . THR A 1 94 ? 12.089 -1.605 -18.972 1.00 91.88 94 THR A CA 1
ATOM 764 C C . THR A 1 94 ? 12.335 -1.601 -20.480 1.00 91.88 94 THR A C 1
ATOM 766 O O . THR A 1 94 ? 12.751 -2.624 -21.027 1.00 91.88 94 THR A O 1
ATOM 769 N N . VAL A 1 95 ? 12.144 -0.460 -21.147 1.00 92.81 95 VAL A N 1
ATOM 770 C CA . VAL A 1 95 ? 12.428 -0.287 -22.580 1.00 92.81 95 VAL A CA 1
ATOM 771 C C . VAL A 1 95 ? 13.906 -0.538 -22.863 1.00 92.81 95 VAL A C 1
ATOM 773 O O . VAL A 1 95 ? 14.233 -1.382 -23.696 1.00 92.81 95 VAL A O 1
ATOM 776 N N . ARG A 1 96 ? 14.808 0.090 -22.103 1.00 93.19 96 ARG A N 1
ATOM 777 C CA . ARG A 1 96 ? 16.258 -0.083 -22.248 1.00 93.19 96 ARG A CA 1
ATOM 778 C C . ARG A 1 96 ? 16.683 -1.541 -22.078 1.00 93.19 96 ARG A C 1
ATOM 780 O O . ARG A 1 96 ? 17.463 -2.046 -22.878 1.00 93.19 96 ARG A O 1
ATOM 787 N N . LYS A 1 97 ? 16.131 -2.253 -21.087 1.00 93.38 97 LYS A N 1
ATOM 788 C CA . LYS A 1 97 ? 16.375 -3.696 -20.911 1.00 93.38 97 LYS A CA 1
ATOM 789 C C . LYS A 1 97 ? 15.889 -4.521 -22.105 1.00 93.38 97 LYS A C 1
ATOM 791 O O . LYS A 1 97 ? 16.581 -5.460 -22.492 1.00 93.38 97 LYS A O 1
ATOM 796 N N . ARG A 1 98 ? 14.726 -4.204 -22.689 1.00 92.94 98 ARG A N 1
ATOM 797 C CA . ARG A 1 98 ? 14.230 -4.896 -23.895 1.00 92.94 98 ARG A CA 1
ATOM 798 C C . ARG A 1 98 ? 15.141 -4.653 -25.094 1.00 92.94 98 ARG A C 1
ATOM 800 O O . ARG A 1 98 ? 15.469 -5.611 -25.784 1.00 92.94 98 ARG A O 1
ATOM 807 N N . LEU A 1 99 ? 15.572 -3.410 -25.306 1.00 93.00 99 LEU A N 1
ATOM 808 C CA . LEU A 1 99 ? 16.500 -3.058 -26.381 1.00 93.00 99 LEU A CA 1
ATOM 809 C C . LEU A 1 99 ? 17.834 -3.794 -26.221 1.00 93.00 99 LEU A C 1
ATOM 811 O O . LEU A 1 99 ? 18.258 -4.474 -27.144 1.0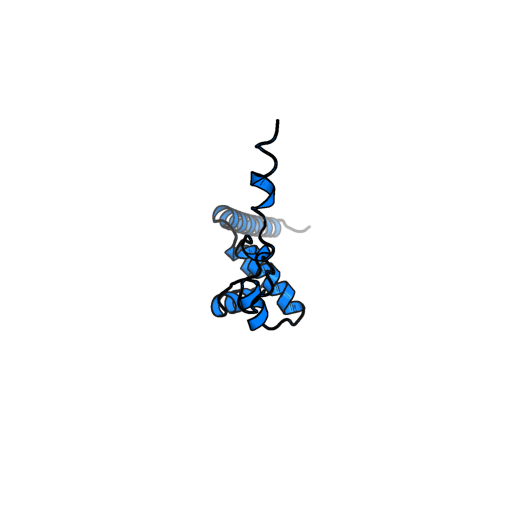0 93.00 99 LEU A O 1
ATOM 815 N N . LEU A 1 100 ? 18.425 -3.782 -25.023 1.00 91.12 100 LEU A N 1
ATOM 816 C CA . LEU A 1 100 ? 19.659 -4.522 -24.730 1.00 91.12 100 LEU A CA 1
ATOM 817 C C . LEU A 1 100 ? 19.523 -6.030 -24.976 1.00 91.12 100 LEU A C 1
ATOM 819 O O . LEU A 1 100 ? 20.433 -6.641 -25.529 1.00 91.12 100 LEU A O 1
ATOM 823 N N . LYS A 1 101 ? 18.398 -6.643 -24.581 1.00 90.94 101 LYS A N 1
ATOM 824 C CA . LYS A 1 101 ? 18.137 -8.062 -24.871 1.00 90.94 101 LYS A CA 1
ATOM 825 C C . LYS A 1 101 ? 18.079 -8.333 -26.374 1.00 90.94 101 LYS A C 1
ATOM 827 O O . LYS A 1 101 ? 18.669 -9.313 -26.808 1.00 90.94 101 LYS A O 1
ATOM 832 N N . ARG A 1 102 ? 17.416 -7.463 -27.147 1.00 88.06 102 ARG A N 1
ATOM 833 C CA . ARG A 1 102 ? 17.384 -7.559 -28.614 1.00 88.06 102 ARG A CA 1
ATOM 834 C C . ARG A 1 102 ? 18.784 -7.423 -29.206 1.00 88.06 102 ARG A C 1
ATOM 836 O O . ARG A 1 102 ? 19.181 -8.273 -29.984 1.00 88.06 102 ARG A O 1
ATOM 843 N N . CYS A 1 103 ? 19.566 -6.428 -28.790 1.00 84.62 103 CYS A N 1
ATOM 844 C CA . CYS A 1 103 ? 20.949 -6.270 -29.247 1.00 84.62 103 CYS A CA 1
ATOM 845 C C . CYS A 1 103 ? 21.785 -7.531 -28.985 1.00 84.62 103 CYS A C 1
ATOM 847 O O . CYS A 1 103 ? 22.489 -7.987 -29.873 1.00 84.62 103 CYS A O 1
ATOM 849 N N . LYS A 1 104 ? 21.650 -8.146 -27.803 1.00 84.31 104 LYS A N 1
ATOM 850 C CA . LYS A 1 104 ? 22.356 -9.393 -27.475 1.00 84.31 104 LYS A CA 1
ATOM 851 C C . LYS A 1 104 ? 21.925 -10.593 -28.319 1.00 84.31 104 LYS A C 1
ATOM 853 O O . LYS A 1 104 ? 22.749 -11.467 -28.538 1.00 84.31 104 LYS A O 1
ATOM 858 N N . SER A 1 105 ? 20.674 -10.657 -28.782 1.00 80.00 105 SER A N 1
ATOM 859 C CA . SER A 1 105 ? 20.239 -11.727 -29.692 1.00 80.00 105 SER A CA 1
ATOM 860 C C . SER A 1 105 ? 20.741 -11.556 -31.128 1.00 80.00 105 SER A C 1
ATOM 862 O O . SER A 1 105 ? 20.673 -12.512 -31.887 1.00 80.00 105 SER A O 1
ATOM 864 N N . PHE A 1 106 ? 21.234 -10.369 -31.501 1.00 75.88 106 PHE A N 1
ATOM 865 C CA . PHE A 1 106 ? 21.854 -10.123 -32.810 1.00 75.88 106 PHE A CA 1
ATOM 866 C C . PHE A 1 106 ? 23.362 -10.398 -32.831 1.00 75.88 106 PHE A C 1
ATOM 868 O O . PHE A 1 106 ? 23.961 -10.354 -33.900 1.00 75.88 106 PHE A O 1
ATOM 875 N N . ILE A 1 107 ? 23.979 -10.674 -31.679 1.00 73.31 107 ILE A N 1
ATOM 876 C CA . ILE A 1 107 ? 25.386 -11.075 -31.611 1.00 73.31 107 ILE A CA 1
ATOM 877 C C . ILE A 1 107 ? 25.427 -12.597 -31.818 1.00 73.31 107 ILE A C 1
ATOM 879 O O . ILE A 1 107 ? 24.841 -13.313 -30.997 1.00 73.31 107 ILE A O 1
ATOM 883 N N . PRO A 1 108 ? 26.061 -13.104 -32.894 1.00 66.50 108 PRO A N 1
ATOM 884 C CA . PRO A 1 108 ? 26.224 -14.538 -33.107 1.00 66.50 108 PRO A CA 1
ATOM 885 C C . PRO A 1 108 ? 26.960 -15.145 -31.914 1.00 66.50 108 PRO A C 1
ATOM 887 O O . PRO A 1 108 ? 27.929 -14.568 -31.423 1.00 66.50 108 PRO A O 1
ATOM 890 N N . LYS A 1 109 ? 26.479 -16.284 -31.416 1.00 70.38 109 LYS A N 1
ATOM 891 C CA . LYS A 1 109 ? 27.251 -17.081 -30.464 1.00 70.38 109 LYS A CA 1
ATOM 892 C C . LYS A 1 109 ? 28.223 -17.922 -31.286 1.00 70.38 109 LYS A C 1
ATOM 894 O O . LYS A 1 109 ? 27.750 -18.736 -32.076 1.00 70.38 109 LYS A O 1
ATOM 899 N N . GLU A 1 110 ? 29.516 -17.648 -31.140 1.00 63.03 110 GLU A N 1
ATOM 900 C CA . GLU A 1 110 ? 30.596 -18.549 -31.571 1.00 63.03 110 GLU A CA 1
ATOM 901 C C . GLU A 1 110 ? 30.520 -19.890 -30.832 1.00 63.03 110 GLU A C 1
ATOM 903 O O . GLU A 1 110 ? 30.106 -19.890 -29.643 1.00 63.03 110 GLU A O 1
#

Sequence (110 aa):
MGYIKQAFQRLLPNLIKVSHLSESQVHPAYQFLTLQEKIALAQKMKKENIPISTITKQLGMDIRTLQKYITLSKRELSLLFMTQSEKRGLREKTVRKRLLKRCKSFIPKE

Nearest PDB structures (foldseek):
  2x48-assembly1_A  TM=8.740E-01  e=2.643E-01  Sulfolobus islandicus rod-shaped virus 1
  8b4h-assembly1_A  TM=4.645E-01  e=1.545E-01  Geobacillus stearothermophilus
  8qa8-assembly3_E  TM=6.336E-01  e=7.289E-01  Escherichia coli
  5z4y-assembly1_B  TM=3.750E-01  e=1.175E+00  unclassified
  2elh-assembly1_A  TM=4.916E-01  e=3.439E+00  Drosophila melanogaster

Foldseek 3Di:
DPDPVVVVVPPDDDDDPVPPPDLQAAAPVLPPDDPLRLLVVLLVCVVVVNDLVSSCSNNVHDSVSNVVSNPDDPVVSCVVPDDPVVVVVVVVVVVVVVVVVVVVVPDDDD